Protein AF-A0AAV8WJZ6-F1 (afdb_monomer_lite)

InterPro domains:
  IPR049512 Double jelly roll-like domain [PF21738] (1-74)

Structure (mmCIF, N/CA/C/O backbone):
data_AF-A0AAV8WJZ6-F1
#
_entry.id   AF-A0AAV8WJZ6-F1
#
loop_
_atom_site.group_PDB
_atom_site.id
_atom_site.type_symbol
_atom_site.label_atom_id
_atom_site.label_alt_id
_atom_site.label_comp_id
_atom_site.label_asym_id
_atom_site.label_entity_id
_atom_site.label_seq_id
_atom_site.pdbx_PDB_ins_code
_atom_site.Cartn_x
_atom_site.Cartn_y
_atom_site.Cartn_z
_atom_site.occupancy
_atom_site.B_iso_or_equiv
_atom_site.auth_seq_id
_atom_site.auth_comp_id
_atom_site.auth_asym_id
_atom_site.auth_atom_id
_atom_site.pdbx_PDB_model_num
ATOM 1 N N . MET A 1 1 ? 10.496 -4.803 13.401 1.00 48.41 1 MET A N 1
ATOM 2 C CA . MET A 1 1 ? 9.755 -6.084 13.359 1.00 48.41 1 MET A CA 1
ATOM 3 C C . MET A 1 1 ? 9.437 -6.509 11.921 1.00 48.41 1 MET A C 1
ATOM 5 O O . MET A 1 1 ? 9.823 -7.603 11.544 1.00 48.41 1 MET A O 1
ATOM 9 N N . PHE A 1 2 ? 8.858 -5.640 11.080 1.00 58.09 2 PHE A N 1
ATOM 10 C CA . PHE A 1 2 ? 8.446 -5.995 9.706 1.00 58.09 2 PHE A CA 1
ATOM 11 C C . PHE A 1 2 ? 9.575 -6.233 8.691 1.00 58.09 2 PHE A C 1
ATOM 13 O O . PHE A 1 2 ? 9.456 -7.132 7.867 1.00 58.09 2 PHE A O 1
ATOM 20 N N . ALA A 1 3 ? 10.703 -5.521 8.784 1.00 65.25 3 ALA A N 1
ATOM 21 C CA . ALA A 1 3 ? 11.809 -5.671 7.825 1.00 65.25 3 ALA A CA 1
ATOM 22 C C . ALA A 1 3 ? 12.444 -7.079 7.794 1.00 65.25 3 ALA A C 1
ATOM 24 O O . ALA A 1 3 ? 13.127 -7.423 6.836 1.00 65.25 3 ALA A O 1
ATOM 25 N N . LYS A 1 4 ? 12.227 -7.891 8.840 1.00 74.38 4 LYS A N 1
ATOM 26 C CA . LYS A 1 4 ? 12.727 -9.271 8.947 1.00 74.38 4 LYS A CA 1
ATOM 27 C C . LYS A 1 4 ? 11.621 -10.323 8.858 1.00 74.38 4 LYS A C 1
ATOM 29 O O . LYS A 1 4 ? 11.934 -11.505 8.888 1.00 74.38 4 LYS A O 1
ATOM 34 N N . PHE A 1 5 ? 10.353 -9.915 8.732 1.00 80.75 5 PHE A N 1
ATOM 35 C CA . PHE A 1 5 ? 9.214 -10.837 8.737 1.00 80.75 5 PHE A CA 1
ATOM 36 C C . PHE A 1 5 ? 9.338 -11.889 7.634 1.00 80.75 5 PHE A C 1
ATOM 38 O O . PHE A 1 5 ? 9.191 -13.076 7.897 1.00 80.75 5 PHE A O 1
ATOM 45 N N . ARG A 1 6 ? 9.675 -11.462 6.411 1.00 80.38 6 ARG A N 1
ATOM 46 C CA . ARG A 1 6 ? 9.839 -12.372 5.273 1.00 80.38 6 ARG A CA 1
ATOM 47 C C . ARG A 1 6 ? 10.934 -13.407 5.529 1.00 80.38 6 ARG A C 1
ATOM 49 O O . ARG A 1 6 ? 10.705 -14.587 5.297 1.00 80.38 6 ARG A O 1
ATOM 56 N N . GLN A 1 7 ? 12.077 -12.963 6.049 1.00 85.56 7 GLN A N 1
ATOM 57 C CA . GLN A 1 7 ? 13.182 -13.849 6.400 1.00 85.56 7 GLN A CA 1
ATOM 58 C C . GLN A 1 7 ? 12.785 -14.839 7.500 1.00 85.56 7 GLN A C 1
ATOM 60 O O . GLN A 1 7 ? 13.062 -16.023 7.373 1.00 85.56 7 GLN A O 1
ATOM 65 N N . SER A 1 8 ? 12.121 -14.383 8.565 1.00 87.06 8 SER A N 1
ATOM 66 C CA . SER A 1 8 ? 11.749 -15.254 9.686 1.00 87.06 8 SER A CA 1
ATOM 67 C C . SER A 1 8 ? 10.591 -16.202 9.378 1.00 87.06 8 SER A C 1
ATOM 69 O O . SER A 1 8 ? 10.525 -17.271 9.966 1.00 87.06 8 SER A O 1
ATOM 71 N N . TYR A 1 9 ? 9.651 -15.796 8.520 1.00 88.12 9 TYR A N 1
ATOM 72 C CA . TYR A 1 9 ? 8.432 -16.561 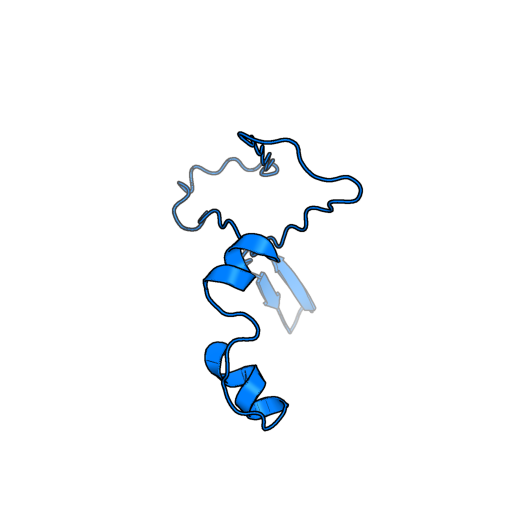8.241 1.00 88.12 9 TYR A CA 1
ATOM 73 C C . TYR A 1 9 ? 8.615 -17.557 7.095 1.00 88.12 9 TYR A C 1
ATOM 75 O O . TYR A 1 9 ? 8.120 -18.673 7.173 1.00 88.12 9 TYR A O 1
ATOM 83 N N . TYR A 1 10 ? 9.324 -17.157 6.036 1.00 86.56 10 TYR A N 1
ATOM 84 C CA . TYR A 1 10 ? 9.566 -18.011 4.870 1.00 86.56 10 TYR A CA 1
ATOM 85 C C . TYR A 1 10 ? 10.950 -18.670 4.881 1.00 86.56 10 TYR A C 1
ATOM 87 O O . TYR A 1 10 ? 11.265 -19.395 3.946 1.00 86.56 10 TYR A O 1
ATOM 95 N N . GLU A 1 11 ? 11.786 -18.387 5.888 1.00 88.44 11 GLU A N 1
ATOM 96 C CA . GLU A 1 11 ? 13.170 -18.887 5.996 1.00 88.44 11 GLU A CA 1
ATOM 97 C C . GLU A 1 11 ? 14.054 -18.521 4.787 1.00 88.44 11 GLU A C 1
ATOM 99 O O . GLU A 1 11 ? 15.045 -19.179 4.476 1.00 88.44 11 GLU A O 1
ATOM 104 N N . LEU A 1 12 ? 13.706 -17.434 4.094 1.00 84.50 12 LEU A N 1
ATOM 105 C CA . LEU A 1 12 ? 14.425 -16.953 2.918 1.00 84.50 12 LEU A CA 1
ATOM 106 C C . LEU A 1 12 ? 15.471 -15.905 3.290 1.00 84.50 12 LEU A C 1
ATOM 108 O O . LEU A 1 12 ? 15.305 -15.141 4.242 1.00 84.50 12 LEU A O 1
ATOM 112 N N . GLN A 1 13 ? 16.525 -15.808 2.481 1.00 83.00 13 GLN A N 1
ATOM 113 C CA . GLN A 1 13 ? 17.463 -14.695 2.587 1.00 83.00 13 GLN A CA 1
ATOM 114 C C . GLN A 1 13 ? 16.747 -13.366 2.335 1.00 83.00 13 GLN A C 1
ATOM 116 O O . GLN A 1 13 ? 15.804 -13.270 1.541 1.00 83.00 13 GLN A O 1
ATOM 121 N N . ASN A 1 14 ? 17.175 -12.333 3.060 1.00 76.94 14 ASN A N 1
ATOM 122 C CA . ASN A 1 14 ? 16.566 -11.015 2.966 1.00 76.94 14 ASN A CA 1
ATOM 123 C C . ASN A 1 14 ? 17.106 -10.273 1.738 1.00 76.94 14 ASN A C 1
ATOM 125 O O . ASN A 1 14 ? 17.965 -9.403 1.854 1.00 76.94 14 ASN A O 1
ATOM 129 N N . GLU A 1 15 ? 16.615 -10.657 0.565 1.00 79.44 15 GLU A N 1
ATOM 130 C CA . GLU A 1 15 ? 16.985 -10.053 -0.713 1.00 79.44 15 GLU A CA 1
ATOM 131 C C . GLU A 1 15 ? 15.810 -9.247 -1.278 1.00 79.44 15 GLU A C 1
ATOM 133 O O . GLU A 1 15 ? 14.662 -9.712 -1.227 1.00 79.44 15 GLU A O 1
ATOM 138 N N . PRO A 1 16 ? 16.046 -8.029 -1.793 1.00 78.69 16 PRO A N 1
ATOM 139 C CA . PRO A 1 16 ? 14.992 -7.233 -2.406 1.00 78.69 16 PRO A CA 1
ATOM 140 C C . PRO A 1 16 ? 14.420 -7.960 -3.631 1.00 78.69 16 PRO A C 1
ATOM 142 O O . PRO A 1 16 ? 15.150 -8.601 -4.378 1.00 78.69 16 PRO A O 1
ATOM 145 N N . ILE A 1 17 ? 13.102 -7.865 -3.831 1.00 82.38 17 ILE A N 1
ATOM 146 C CA . ILE A 1 17 ? 12.414 -8.510 -4.967 1.00 82.38 17 ILE A CA 1
ATOM 147 C C . ILE A 1 17 ? 12.802 -7.848 -6.299 1.00 82.38 17 ILE A C 1
ATOM 149 O O . ILE A 1 17 ? 12.812 -8.511 -7.329 1.00 82.38 17 ILE A O 1
ATOM 153 N N . PHE A 1 18 ? 13.135 -6.556 -6.263 1.00 87.12 18 PHE A N 1
ATOM 154 C CA . PHE A 1 18 ? 13.512 -5.757 -7.423 1.00 87.12 18 PHE A CA 1
ATOM 155 C C . PHE A 1 18 ? 14.822 -5.022 -7.155 1.00 87.12 18 PHE A C 1
ATOM 157 O O . PHE A 1 18 ? 15.059 -4.533 -6.045 1.00 87.12 18 PHE A O 1
ATOM 164 N N . THR A 1 19 ? 15.644 -4.873 -8.187 1.00 89.06 19 THR A N 1
ATOM 165 C CA . THR A 1 19 ? 16.708 -3.867 -8.197 1.00 89.06 19 THR A CA 1
ATOM 166 C C . THR A 1 19 ? 16.110 -2.451 -8.163 1.00 89.06 19 THR A C 1
ATOM 168 O O . THR A 1 19 ? 14.938 -2.259 -8.499 1.00 89.06 19 THR A O 1
ATOM 171 N N . PRO A 1 20 ? 16.887 -1.414 -7.796 1.00 86.81 20 PRO A N 1
ATOM 172 C CA . PRO A 1 20 ? 16.389 -0.037 -7.801 1.00 86.81 20 PRO A CA 1
ATOM 173 C C . PRO A 1 20 ? 15.833 0.435 -9.152 1.00 86.81 20 PRO A C 1
ATOM 175 O O . PRO A 1 20 ? 14.953 1.292 -9.174 1.00 86.81 20 PRO A O 1
ATOM 178 N N . THR A 1 21 ? 16.342 -0.097 -10.266 1.00 89.19 21 THR A N 1
ATOM 179 C CA . THR A 1 21 ? 15.861 0.230 -11.616 1.00 89.19 21 THR A CA 1
ATOM 180 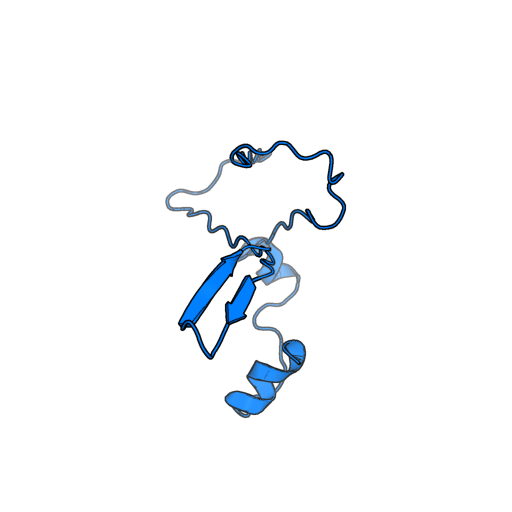C C . THR A 1 21 ? 14.541 -0.479 -11.902 1.00 89.19 21 THR A C 1
ATOM 182 O O . THR A 1 21 ? 13.554 0.177 -12.207 1.00 89.19 21 THR A O 1
ATOM 185 N N . GLU A 1 22 ? 14.482 -1.795 -11.680 1.00 90.69 22 GLU A N 1
ATOM 186 C CA . GLU A 1 22 ? 13.252 -2.579 -11.855 1.00 90.69 22 GLU A CA 1
ATOM 187 C C . GLU A 1 22 ? 12.112 -2.067 -10.975 1.00 90.69 22 GLU A C 1
ATOM 189 O O . GLU A 1 22 ? 10.970 -2.023 -11.412 1.00 90.69 22 GLU A O 1
ATOM 194 N N . PHE A 1 23 ? 12.404 -1.632 -9.747 1.00 87.44 23 PHE A N 1
ATOM 195 C CA . PHE A 1 23 ? 11.387 -1.068 -8.867 1.00 87.44 23 PHE A CA 1
ATOM 196 C C . PHE A 1 23 ? 10.743 0.190 -9.464 1.00 87.44 23 PHE A C 1
ATOM 198 O O . PHE A 1 23 ? 9.524 0.337 -9.398 1.00 87.44 23 PHE A O 1
ATOM 205 N N . LYS A 1 24 ? 11.543 1.079 -10.069 1.00 83.88 24 LYS A N 1
ATOM 206 C CA . LYS A 1 24 ? 11.039 2.305 -10.706 1.00 83.88 24 LYS A CA 1
ATOM 207 C C . LYS A 1 24 ? 10.137 2.002 -11.898 1.00 83.88 24 LYS A C 1
ATOM 209 O O . LYS A 1 24 ? 9.145 2.701 -12.077 1.00 83.88 24 LYS A O 1
ATOM 214 N N . ASP A 1 25 ? 10.465 0.963 -12.658 1.00 83.44 25 ASP A N 1
ATOM 215 C CA . ASP A 1 25 ? 9.757 0.629 -13.894 1.00 83.44 25 ASP A CA 1
ATOM 216 C C . ASP A 1 25 ? 8.520 -0.251 -13.644 1.00 83.44 25 ASP A C 1
ATOM 218 O O . ASP A 1 25 ? 7.491 -0.087 -14.297 1.00 83.44 25 ASP A O 1
ATOM 222 N N . ILE A 1 26 ? 8.602 -1.189 -12.694 1.00 84.25 26 ILE A N 1
ATOM 223 C CA . ILE A 1 26 ? 7.572 -2.213 -12.453 1.00 84.25 26 ILE A CA 1
ATOM 224 C C . ILE A 1 26 ? 6.570 -1.770 -11.386 1.00 84.25 26 ILE A C 1
ATOM 226 O O . ILE A 1 26 ? 5.375 -2.041 -11.507 1.00 84.25 26 ILE A O 1
ATOM 230 N N . ALA A 1 27 ? 7.045 -1.140 -10.311 1.00 84.12 27 ALA A N 1
ATOM 231 C CA . ALA A 1 27 ? 6.229 -0.857 -9.134 1.00 84.12 27 ALA A CA 1
ATOM 232 C C . ALA A 1 27 ? 6.610 0.476 -8.470 1.00 84.12 27 ALA A C 1
ATOM 234 O O . ALA A 1 27 ? 6.964 0.490 -7.286 1.00 84.12 27 ALA A O 1
ATOM 235 N N . PRO A 1 28 ? 6.529 1.608 -9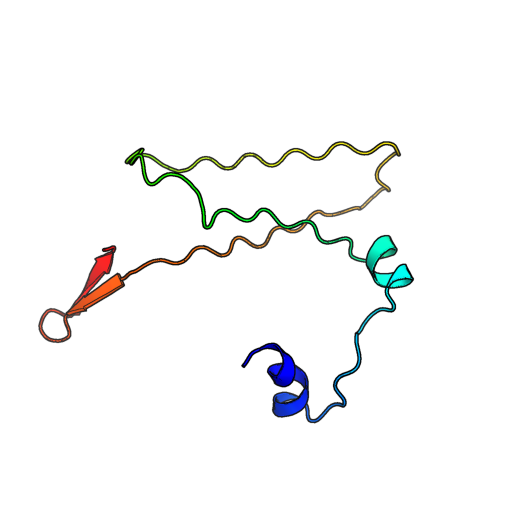.197 1.00 80.75 28 PRO A N 1
ATOM 236 C CA . PRO A 1 28 ? 6.792 2.904 -8.597 1.00 80.75 28 PRO A CA 1
ATOM 237 C C . PRO A 1 28 ? 5.794 3.151 -7.458 1.00 80.75 28 PRO A C 1
ATOM 239 O O . PRO A 1 28 ? 4.579 3.137 -7.656 1.00 80.75 28 PRO A O 1
ATOM 242 N N . LEU A 1 29 ? 6.316 3.367 -6.249 1.00 86.00 29 LEU A N 1
ATOM 243 C CA . LEU A 1 29 ? 5.515 3.652 -5.062 1.00 86.00 29 LEU A CA 1
ATOM 244 C C . LEU A 1 29 ? 5.677 5.115 -4.663 1.00 86.00 29 LEU A C 1
ATOM 246 O O . LEU A 1 29 ? 6.780 5.584 -4.382 1.00 86.00 29 LEU A O 1
ATOM 250 N N . THR A 1 30 ? 4.554 5.819 -4.589 1.00 85.00 30 THR A N 1
ATOM 251 C CA . THR A 1 30 ? 4.463 7.148 -3.984 1.00 85.00 30 THR A CA 1
ATOM 252 C C . THR A 1 30 ? 3.816 7.009 -2.613 1.00 85.00 30 THR A C 1
ATOM 254 O O . THR A 1 30 ? 2.856 6.256 -2.454 1.00 85.00 30 THR A O 1
ATOM 257 N N . TYR A 1 31 ? 4.330 7.732 -1.620 1.00 87.88 31 TYR A N 1
ATOM 258 C CA . TYR A 1 31 ? 3.725 7.797 -0.295 1.00 87.88 31 TYR A CA 1
ATOM 259 C C . TYR A 1 31 ? 3.397 9.246 0.062 1.00 87.88 31 TYR A C 1
ATOM 261 O O . TYR A 1 31 ? 4.118 10.171 -0.309 1.00 87.88 31 TYR A O 1
ATOM 269 N N . ILE A 1 32 ? 2.293 9.424 0.782 1.00 87.12 32 ILE A N 1
ATOM 270 C CA . ILE A 1 32 ? 1.869 10.702 1.348 1.00 87.12 32 ILE A CA 1
ATOM 271 C C . ILE A 1 32 ? 1.894 10.512 2.859 1.00 87.12 32 ILE A C 1
ATOM 273 O O . ILE A 1 32 ? 1.131 9.708 3.394 1.00 87.12 32 ILE A O 1
ATOM 277 N N . ASP A 1 33 ? 2.802 11.209 3.536 1.00 86.25 33 ASP A N 1
ATOM 278 C CA . ASP A 1 33 ? 2.863 11.185 4.993 1.00 86.25 33 ASP A CA 1
ATOM 279 C C . ASP A 1 33 ? 1.832 12.163 5.576 1.00 86.25 33 ASP A C 1
ATOM 281 O O . ASP A 1 33 ? 1.970 13.383 5.464 1.00 86.25 33 ASP A O 1
ATOM 285 N N . CYS A 1 34 ? 0.781 11.610 6.184 1.00 80.25 34 CYS A N 1
ATOM 286 C CA . CYS A 1 34 ? -0.289 12.367 6.834 1.00 80.25 34 CYS A CA 1
ATOM 287 C C . CYS A 1 34 ? -0.102 12.503 8.357 1.00 80.25 34 CYS A C 1
ATOM 289 O O . CYS A 1 34 ? -0.970 13.077 9.010 1.00 80.25 34 CYS A O 1
ATOM 291 N N . SER A 1 35 ? 0.995 11.998 8.938 1.00 79.50 35 SER A N 1
ATOM 292 C CA . SER A 1 35 ? 1.195 11.950 10.400 1.00 79.50 35 SER A CA 1
ATOM 293 C C . SER A 1 35 ? 1.304 13.328 11.065 1.00 79.50 35 SER A C 1
ATOM 295 O O . SER A 1 35 ? 1.029 13.475 12.252 1.00 79.50 35 SER A O 1
ATOM 297 N N . HIS A 1 36 ? 1.666 14.355 10.295 1.00 77.06 36 HIS A N 1
ATOM 298 C CA . HIS A 1 36 ? 1.847 15.728 10.770 1.00 77.06 36 HIS A CA 1
ATOM 299 C C . HIS A 1 36 ? 0.677 16.664 10.419 1.00 77.06 36 HIS A C 1
ATOM 301 O O . HIS A 1 36 ? 0.837 17.889 10.436 1.00 77.06 36 HIS A O 1
ATOM 307 N N . GLN A 1 37 ? -0.500 16.129 10.070 1.00 69.50 37 GLN A N 1
ATOM 308 C CA . GLN A 1 37 ? -1.681 16.966 9.845 1.00 69.50 37 GLN A CA 1
ATOM 309 C C . GLN A 1 37 ? -2.067 17.699 11.134 1.00 69.50 37 GLN A C 1
ATOM 311 O O . GLN A 1 37 ? -2.102 17.116 12.215 1.00 69.50 37 GLN A O 1
ATOM 316 N N . LYS A 1 38 ? -2.356 19.004 11.026 1.00 65.31 38 LYS A N 1
ATOM 317 C CA . LYS A 1 38 ? -2.863 19.776 12.164 1.00 65.31 38 LYS A CA 1
ATOM 318 C C . LYS A 1 38 ? -4.164 19.131 12.631 1.00 65.31 38 LYS A C 1
ATOM 320 O O . LYS A 1 38 ? -5.117 19.071 11.858 1.00 65.31 38 LYS A O 1
ATOM 325 N N . GLU A 1 39 ? -4.225 18.753 13.904 1.00 60.34 39 GLU A N 1
ATOM 326 C CA . GLU A 1 39 ? -5.435 18.286 14.594 1.00 60.34 39 GLU A CA 1
ATOM 327 C C . GLU A 1 39 ? -6.506 19.388 14.720 1.00 60.34 39 GLU A C 1
ATOM 329 O O . GLU A 1 39 ? -7.280 19.399 15.668 1.00 60.34 39 GLU A O 1
ATOM 334 N N . SER A 1 40 ? -6.579 20.368 13.810 1.00 57.56 40 SER A N 1
ATOM 335 C CA . SER A 1 40 ? -7.733 21.259 13.743 1.00 57.56 40 SER A CA 1
ATOM 336 C C . SER A 1 40 ? -8.913 20.426 13.260 1.00 57.56 40 SER A C 1
ATOM 338 O O . SER A 1 40 ? -9.138 20.277 12.061 1.00 57.56 40 SER A O 1
ATOM 340 N N . ILE A 1 41 ? -9.583 19.833 14.244 1.00 55.44 41 ILE A N 1
ATOM 341 C CA . ILE A 1 41 ? -10.709 18.913 14.196 1.00 55.44 41 ILE A CA 1
ATOM 342 C C . ILE A 1 41 ? -11.748 19.436 13.203 1.00 55.44 41 ILE A C 1
ATOM 344 O O . ILE A 1 41 ? -12.650 20.195 13.553 1.00 55.44 41 ILE A O 1
ATOM 348 N N . GLN A 1 42 ? -11.651 19.014 11.946 1.00 56.09 42 GLN A N 1
ATOM 349 C CA . GLN A 1 42 ? -12.848 18.854 11.144 1.00 56.09 42 GLN A CA 1
ATOM 350 C C . GLN A 1 42 ? -13.461 17.547 11.628 1.00 56.09 42 GLN A C 1
ATOM 352 O O . GLN A 1 42 ? -12.969 16.467 11.330 1.00 56.09 42 GLN A O 1
ATOM 357 N N . SER A 1 43 ? -14.532 17.646 12.412 1.00 58.12 43 SER A N 1
ATOM 358 C CA . SER A 1 43 ? -15.317 16.505 12.902 1.00 58.12 43 SER A CA 1
ATOM 359 C C . SER A 1 43 ? -16.075 15.764 11.786 1.00 58.12 43 SER A C 1
ATOM 361 O O . SER A 1 43 ? -16.918 14.912 12.064 1.00 58.12 43 SER A O 1
ATOM 363 N N . GLY A 1 44 ? -15.806 16.110 10.525 1.00 64.38 44 GLY A N 1
ATOM 364 C CA . GLY A 1 44 ? -16.404 15.520 9.339 1.00 64.38 44 GLY A CA 1
ATOM 365 C C . GLY A 1 44 ? -15.505 14.465 8.687 1.00 64.38 44 GLY A C 1
ATOM 366 O O . GLY A 1 44 ? -14.345 14.300 9.063 1.00 64.38 44 GLY A O 1
ATOM 367 N N . PRO A 1 45 ? -16.029 13.742 7.685 1.00 60.50 45 PRO A N 1
ATOM 368 C CA . PRO A 1 45 ? -15.245 12.795 6.904 1.00 60.50 45 PRO A CA 1
ATOM 369 C C . PRO A 1 45 ? -14.028 13.480 6.270 1.00 60.50 45 PRO A C 1
ATOM 371 O O . PRO A 1 45 ? -14.177 14.480 5.568 1.00 60.50 45 PRO A O 1
ATOM 374 N N . ILE A 1 46 ? -12.834 12.917 6.473 1.00 67.00 46 ILE A N 1
ATOM 375 C CA . ILE A 1 46 ? -11.643 13.319 5.721 1.00 67.00 46 ILE A CA 1
ATOM 376 C C . ILE A 1 46 ? -11.821 12.800 4.294 1.00 67.00 46 ILE A C 1
ATOM 378 O O . ILE A 1 46 ? -11.727 11.599 4.038 1.00 67.00 46 ILE A O 1
ATOM 382 N N . VAL A 1 47 ? -12.109 13.703 3.360 1.00 72.00 47 VAL A N 1
ATOM 383 C CA . VAL A 1 47 ? -12.137 13.376 1.933 1.00 72.00 47 VAL A CA 1
ATOM 384 C C . VAL A 1 47 ? -10.714 13.493 1.397 1.00 72.00 47 VAL A C 1
ATOM 386 O O . VAL A 1 47 ? -10.186 14.592 1.251 1.00 72.00 47 VAL A O 1
ATOM 389 N N . MET A 1 48 ? -10.090 12.353 1.103 1.00 76.00 48 MET A N 1
ATOM 390 C CA . MET A 1 48 ? -8.817 12.304 0.387 1.00 76.00 48 MET A CA 1
ATOM 391 C C . MET A 1 48 ? -9.089 12.251 -1.118 1.00 76.00 48 MET A C 1
ATOM 393 O O . MET A 1 48 ? -9.782 11.355 -1.598 1.00 76.00 48 MET A O 1
ATOM 397 N N . ARG A 1 49 ? -8.507 13.190 -1.866 1.00 84.69 49 ARG A N 1
ATOM 398 C CA . ARG A 1 49 ? -8.420 13.138 -3.328 1.00 84.69 49 ARG A CA 1
ATOM 399 C C . ARG A 1 49 ? -6.947 13.083 -3.700 1.00 84.69 49 ARG A C 1
ATOM 401 O O . ARG A 1 49 ? -6.193 13.971 -3.316 1.00 84.69 49 ARG A O 1
ATOM 408 N N . VAL A 1 50 ? -6.553 12.035 -4.416 1.00 85.44 50 VAL A N 1
ATOM 409 C CA . VAL A 1 50 ? -5.194 11.883 -4.942 1.00 85.44 50 VAL A CA 1
ATOM 410 C C . VAL A 1 50 ? -5.264 12.052 -6.450 1.00 85.44 50 VAL A C 1
ATOM 412 O O . VAL A 1 50 ? -6.040 11.364 -7.112 1.00 85.44 50 VAL A O 1
ATOM 415 N N . GLU A 1 51 ? -4.477 12.981 -6.976 1.00 88.50 51 GLU A N 1
ATOM 416 C CA . GLU A 1 51 ? -4.369 13.242 -8.407 1.00 88.50 51 GLU A CA 1
ATOM 417 C C . GLU A 1 51 ? -2.944 12.953 -8.856 1.00 88.50 51 GLU A C 1
ATOM 419 O O . GLU A 1 51 ? -1.987 13.317 -8.174 1.00 88.50 51 GLU A O 1
ATOM 424 N N . PHE A 1 52 ? -2.819 12.284 -9.997 1.00 85.00 52 PHE A N 1
ATOM 425 C CA . PHE A 1 52 ? -1.539 11.988 -10.617 1.00 85.00 52 PHE A CA 1
ATOM 426 C C . PHE A 1 52 ? -1.503 12.642 -11.988 1.00 85.00 52 PHE A C 1
ATOM 428 O O . PHE A 1 52 ? -2.418 12.465 -12.792 1.00 85.00 52 PHE A O 1
ATOM 435 N N . GLU A 1 53 ? -0.422 13.363 -12.246 1.00 89.06 53 GLU A N 1
ATOM 436 C CA . GLU A 1 53 ? -0.064 13.842 -13.570 1.00 89.06 53 GLU A CA 1
ATOM 437 C C . GLU A 1 53 ? 1.195 13.100 -14.019 1.00 89.06 53 GLU A C 1
ATOM 439 O O . GLU A 1 53 ? 2.076 12.793 -13.213 1.00 89.06 53 GLU A O 1
ATOM 444 N N . SER A 1 54 ? 1.260 12.777 -15.306 1.00 86.00 54 SER A N 1
ATOM 445 C CA . SER A 1 54 ? 2.395 12.098 -15.918 1.00 86.00 54 SER A CA 1
ATOM 446 C C . SER A 1 54 ? 2.855 12.908 -17.118 1.00 86.00 54 SER A C 1
ATOM 448 O O . SER A 1 54 ? 2.032 13.373 -17.906 1.00 86.00 54 SER A O 1
ATOM 450 N N . SER A 1 55 ? 4.171 13.047 -17.276 1.00 91.56 55 SER A N 1
ATOM 451 C CA . SER A 1 55 ? 4.772 13.663 -18.462 1.00 91.56 55 SER A CA 1
ATOM 452 C C . SER A 1 55 ? 4.619 12.802 -19.718 1.00 91.56 55 SER A C 1
ATOM 454 O O . SER A 1 55 ? 4.790 13.297 -20.829 1.00 91.56 55 SER A O 1
ATOM 456 N N . GLU A 1 56 ? 4.311 11.516 -19.547 1.00 90.50 56 GLU A N 1
ATOM 457 C CA . GLU A 1 56 ? 4.144 10.543 -20.623 1.00 90.50 56 GLU A CA 1
ATOM 458 C C . GLU A 1 56 ? 2.785 9.840 -20.545 1.00 90.50 56 GLU A C 1
ATOM 460 O O . GLU A 1 56 ? 2.127 9.806 -19.501 1.00 90.50 56 GLU A O 1
ATOM 465 N N . ASN A 1 57 ? 2.369 9.239 -21.659 1.00 91.81 57 ASN A N 1
ATOM 466 C CA . ASN A 1 57 ? 1.122 8.486 -21.720 1.00 91.81 57 ASN A CA 1
ATOM 467 C C . ASN A 1 57 ? 1.200 7.226 -20.851 1.00 91.81 57 ASN A C 1
ATOM 469 O O . ASN A 1 57 ? 2.104 6.407 -21.007 1.00 91.81 57 ASN A O 1
ATOM 473 N N . ILE A 1 58 ? 0.193 7.027 -20.001 1.00 87.62 58 ILE A N 1
ATOM 474 C CA . ILE A 1 58 ? 0.062 5.804 -19.209 1.00 87.62 58 ILE A CA 1
ATOM 475 C C . ILE A 1 58 ? -0.272 4.632 -20.155 1.00 87.62 58 ILE A C 1
ATOM 477 O O . ILE A 1 58 ? -1.203 4.753 -20.962 1.00 87.62 58 ILE A O 1
ATOM 481 N N . PRO A 1 59 ? 0.450 3.497 -20.085 1.00 90.00 59 PRO A N 1
ATOM 482 C CA . PRO A 1 59 ? 0.175 2.334 -20.921 1.00 90.00 59 PRO A CA 1
ATOM 483 C C . PRO A 1 59 ? -1.262 1.808 -20.802 1.00 90.00 59 PRO A C 1
ATOM 485 O O . P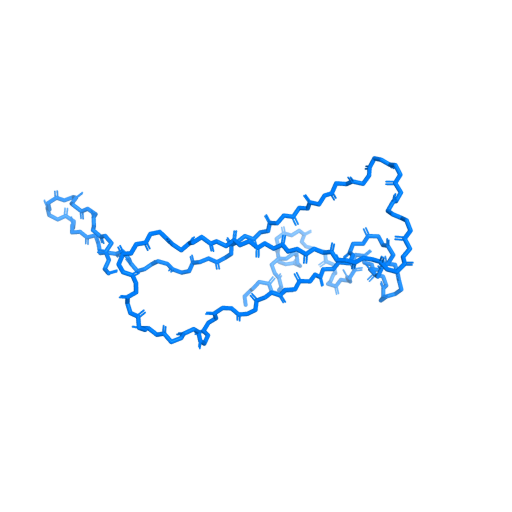RO A 1 59 ? -1.954 1.975 -19.795 1.00 90.00 59 PRO A O 1
ATOM 488 N N . LYS A 1 60 ? -1.723 1.103 -21.842 1.00 93.81 60 LYS A N 1
ATOM 489 C CA . LYS A 1 60 ? -3.006 0.390 -21.768 1.00 93.81 60 LYS A CA 1
ATOM 490 C C . LYS A 1 60 ? -2.939 -0.686 -20.683 1.00 93.81 60 LYS A C 1
ATOM 492 O O . LYS A 1 60 ? -1.923 -1.358 -20.543 1.00 93.81 60 LYS A O 1
ATOM 497 N N . ASN A 1 61 ? -4.059 -0.895 -19.992 1.00 91.50 61 ASN A N 1
ATOM 498 C CA . ASN A 1 61 ? -4.211 -1.874 -18.909 1.00 91.50 61 ASN A CA 1
ATOM 499 C C . ASN A 1 61 ? -3.383 -1.581 -17.640 1.00 91.50 61 ASN A C 1
ATOM 501 O O . ASN A 1 61 ? -3.186 -2.478 -16.822 1.00 91.50 61 ASN A O 1
ATOM 505 N N . THR A 1 62 ? -2.933 -0.342 -17.428 1.00 87.12 62 THR 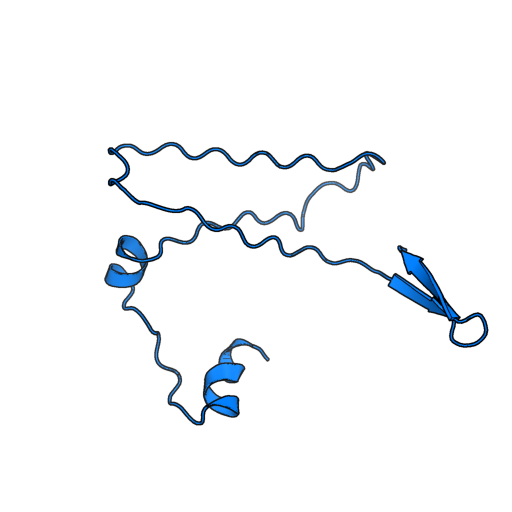A N 1
ATOM 506 C CA . THR A 1 62 ? -2.359 0.072 -16.140 1.00 87.12 62 THR A CA 1
ATOM 507 C C . THR A 1 62 ? -3.447 0.166 -15.070 1.00 87.12 62 THR A C 1
ATOM 509 O O . THR A 1 62 ? -4.505 0.752 -15.293 1.00 87.12 62 THR A O 1
ATOM 512 N N . SER A 1 63 ? -3.179 -0.399 -13.891 1.00 87.94 63 SER A N 1
ATOM 513 C CA . SER A 1 63 ? -4.029 -0.282 -12.702 1.00 87.94 63 SER A CA 1
ATOM 514 C C . SER A 1 63 ? -3.260 0.425 -11.593 1.00 87.94 63 SER A C 1
ATOM 516 O O . SER A 1 63 ? -2.099 0.101 -11.351 1.00 87.94 63 SER A O 1
ATOM 518 N N . ALA A 1 64 ? -3.905 1.369 -10.911 1.00 86.81 64 ALA A N 1
ATOM 519 C CA . ALA A 1 64 ? -3.35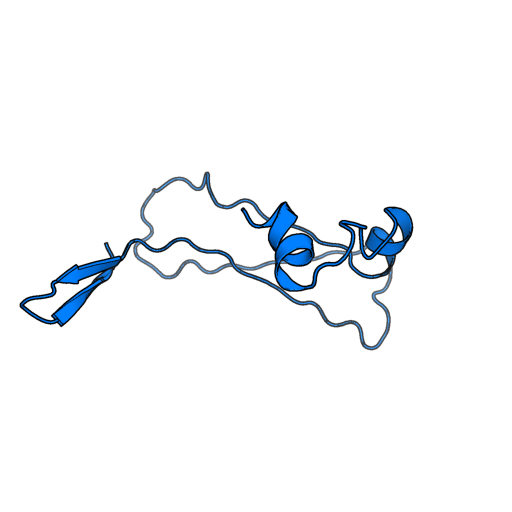0 2.014 -9.728 1.00 86.81 64 ALA A CA 1
ATOM 520 C C . ALA A 1 64 ? -3.906 1.342 -8.467 1.00 86.81 64 ALA A C 1
ATOM 522 O O . ALA A 1 64 ? -5.112 1.119 -8.356 1.00 86.81 64 ALA A O 1
ATOM 523 N N . TYR A 1 65 ? -3.028 1.045 -7.511 1.00 88.06 65 TYR A N 1
ATOM 524 C CA . TYR A 1 65 ? -3.397 0.495 -6.210 1.00 88.06 65 TYR A CA 1
ATOM 525 C C . TYR A 1 65 ? -3.042 1.501 -5.119 1.00 88.06 65 TYR A C 1
ATOM 527 O O . TYR A 1 65 ? -2.001 2.152 -5.181 1.00 88.06 65 TYR A O 1
ATOM 535 N N . CYS A 1 66 ? -3.901 1.621 -4.109 1.00 86.62 66 CYS A N 1
ATOM 536 C CA . CYS A 1 66 ? -3.687 2.504 -2.970 1.00 86.62 66 CYS A CA 1
ATOM 537 C C . CYS A 1 66 ? -3.832 1.708 -1.671 1.00 86.62 66 CYS A C 1
ATOM 539 O O . CYS A 1 66 ? -4.808 0.979 -1.491 1.00 86.62 66 CYS A O 1
ATOM 541 N N . LEU A 1 67 ? -2.862 1.865 -0.769 1.00 87.12 67 LEU A N 1
ATOM 542 C CA . LEU A 1 67 ? -2.928 1.365 0.598 1.00 87.12 67 LEU A CA 1
ATOM 543 C C . LEU A 1 67 ? -3.003 2.563 1.543 1.00 87.12 67 LEU A C 1
ATOM 545 O O . LEU A 1 67 ? -2.068 3.357 1.613 1.00 87.12 67 LEU A O 1
ATOM 549 N N . ILE A 1 68 ? -4.105 2.670 2.282 1.00 85.12 68 ILE A N 1
ATOM 550 C CA . ILE A 1 68 ? -4.283 3.703 3.304 1.00 85.12 68 ILE A CA 1
ATOM 551 C C . ILE A 1 68 ? -3.965 3.081 4.658 1.00 85.12 68 ILE A C 1
ATOM 553 O O . ILE A 1 68 ? -4.659 2.171 5.113 1.00 85.12 68 ILE A O 1
ATOM 557 N N . LEU A 1 69 ? -2.914 3.585 5.298 1.00 85.31 69 LEU A N 1
ATOM 558 C CA . LEU A 1 69 ? -2.581 3.259 6.677 1.00 85.31 69 LEU A CA 1
ATOM 559 C C . LEU A 1 69 ? -3.081 4.398 7.562 1.00 85.31 69 LEU A C 1
ATOM 561 O O . LEU A 1 69 ? -2.631 5.531 7.432 1.00 85.31 69 LEU A O 1
ATOM 565 N N . HIS A 1 70 ? -4.035 4.092 8.434 1.00 79.12 70 HIS A N 1
ATOM 566 C CA . HIS A 1 70 ? -4.586 5.037 9.395 1.00 79.12 70 HIS A CA 1
ATOM 567 C C . HIS A 1 70 ? -4.611 4.370 10.765 1.00 79.12 70 HIS A C 1
ATOM 569 O O . HIS A 1 70 ? -5.164 3.278 10.920 1.00 79.12 70 HIS A O 1
ATOM 575 N N . ASP A 1 71 ? -3.981 5.006 11.744 1.00 77.75 71 ASP A N 1
ATOM 576 C CA . ASP A 1 71 ? -4.045 4.589 13.129 1.00 77.75 71 ASP A CA 1
ATOM 577 C C . ASP A 1 71 ? -5.387 5.011 13.730 1.00 77.75 71 ASP A C 1
ATOM 579 O O . ASP A 1 71 ? -5.859 6.134 13.577 1.00 77.75 71 ASP A O 1
ATOM 583 N N . LYS A 1 72 ? -6.044 4.070 14.407 1.00 73.69 72 LYS A N 1
ATOM 584 C CA . LYS A 1 72 ? -7.234 4.357 15.201 1.00 73.69 72 LYS A CA 1
ATOM 585 C C . LYS A 1 72 ? -7.001 3.881 16.612 1.00 73.69 72 LYS A C 1
ATOM 587 O O . LYS A 1 72 ? -6.694 2.708 16.830 1.00 73.69 72 LYS A O 1
ATOM 592 N N . LEU A 1 73 ? -7.215 4.775 17.565 1.00 80.44 73 LEU A N 1
ATOM 593 C CA . LEU A 1 73 ? -7.251 4.403 18.963 1.00 80.44 73 LEU A CA 1
ATOM 594 C C . LEU A 1 73 ? -8.667 3.933 19.307 1.00 80.44 73 LEU A C 1
ATOM 596 O O . LEU A 1 73 ? -9.657 4.619 19.058 1.00 80.44 73 LEU A O 1
ATOM 600 N N . ILE A 1 74 ? -8.772 2.721 19.841 1.00 87.56 74 ILE A N 1
ATOM 601 C CA . ILE A 1 74 ? -10.048 2.118 20.216 1.00 87.56 74 ILE A CA 1
ATOM 602 C C . ILE A 1 74 ? -9.948 1.678 21.672 1.00 87.56 74 ILE A C 1
ATOM 604 O O . ILE A 1 74 ? -9.012 0.983 22.061 1.00 87.56 74 ILE A O 1
ATOM 608 N N . SER A 1 75 ? -10.934 2.063 22.473 1.00 90.94 75 SER A N 1
ATOM 609 C CA . SER A 1 75 ? -11.126 1.544 23.822 1.00 90.94 75 SER A CA 1
ATOM 610 C C . SER A 1 75 ? -12.071 0.343 23.797 1.00 90.94 75 SER A C 1
ATOM 612 O O . SER A 1 75 ? -13.150 0.388 23.202 1.00 90.94 75 SER A O 1
ATOM 614 N N . TYR A 1 76 ? -11.667 -0.739 24.458 1.00 94.94 76 TYR A N 1
ATOM 615 C CA . TYR A 1 76 ? -12.506 -1.908 24.703 1.00 94.94 76 TYR A CA 1
ATOM 616 C C . TYR A 1 76 ? -12.744 -2.054 26.204 1.00 94.94 76 TYR A C 1
ATOM 618 O O . TYR A 1 76 ? -11.794 -2.072 26.986 1.00 94.94 76 TYR A O 1
ATOM 626 N N . ASN A 1 77 ? -14.008 -2.172 26.607 1.00 93.69 77 ASN A N 1
ATOM 627 C CA . ASN A 1 77 ? -14.387 -2.460 27.985 1.00 93.69 77 ASN A CA 1
ATOM 628 C C . ASN A 1 77 ? -14.771 -3.947 28.113 1.00 93.69 77 ASN A C 1
ATOM 630 O O . ASN A 1 77 ? -15.819 -4.334 27.600 1.00 93.69 77 ASN A O 1
ATOM 634 N N . PRO A 1 78 ? -13.987 -4.785 28.819 1.00 94.12 78 PRO A N 1
ATOM 635 C CA . PRO A 1 78 ? -14.258 -6.222 28.922 1.00 94.12 78 PRO A CA 1
ATOM 636 C C . PRO A 1 78 ? -15.541 -6.573 29.684 1.00 94.12 78 PRO A C 1
ATOM 638 O O . PRO A 1 78 ? -16.163 -7.592 29.392 1.00 94.12 78 PRO A O 1
ATOM 641 N N . LEU A 1 79 ? -15.939 -5.742 30.655 1.00 94.94 79 LEU A N 1
ATOM 642 C CA . LEU A 1 79 ? -17.116 -5.978 31.497 1.00 94.94 79 LEU A CA 1
ATOM 643 C C . LEU A 1 79 ? -18.409 -5.722 30.724 1.00 94.94 79 LEU A C 1
ATOM 645 O O . LEU A 1 79 ? -19.361 -6.490 30.831 1.00 94.94 79 LEU A O 1
ATOM 649 N N . THR A 1 80 ? -18.439 -4.655 29.925 1.00 95.38 80 THR A N 1
ATOM 650 C CA . THR A 1 80 ? -19.618 -4.284 29.130 1.00 95.38 80 THR A CA 1
ATOM 651 C C . THR A 1 80 ? -19.555 -4.794 27.692 1.00 95.38 80 THR A C 1
ATOM 653 O O . THR A 1 80 ? -20.551 -4.720 26.977 1.00 95.38 80 THR A O 1
ATOM 656 N N . LYS A 1 81 ? -18.395 -5.310 27.264 1.00 93.38 81 LYS A N 1
ATOM 657 C CA . LYS A 1 81 ? -18.059 -5.696 25.882 1.00 93.38 81 LYS A CA 1
ATOM 658 C C . LYS A 1 81 ? -18.206 -4.553 24.872 1.00 93.38 81 LYS A C 1
ATOM 660 O O . LYS A 1 81 ? -18.332 -4.789 23.673 1.00 93.38 81 LYS A O 1
ATOM 665 N N . ILE A 1 82 ? -18.198 -3.311 25.348 1.00 95.25 82 ILE A N 1
ATOM 666 C CA . ILE A 1 82 ? -18.355 -2.131 24.503 1.00 95.25 82 ILE A CA 1
ATOM 667 C C . ILE A 1 82 ? -17.011 -1.780 23.862 1.00 95.25 82 ILE A C 1
ATOM 669 O O . ILE A 1 82 ? -15.985 -1.714 24.540 1.00 95.25 82 ILE A O 1
ATOM 673 N N . VAL A 1 83 ? -17.056 -1.495 22.563 1.00 92.19 83 VAL A N 1
ATOM 674 C CA . VAL A 1 83 ? -15.954 -0.960 21.758 1.00 92.19 83 VAL A CA 1
ATOM 675 C C . VAL A 1 83 ? -16.278 0.502 21.432 1.00 92.19 83 VAL A C 1
ATOM 677 O O . VAL A 1 83 ? -17.351 0.778 20.896 1.00 92.19 83 VAL A O 1
ATOM 680 N N . LYS A 1 84 ? -15.389 1.448 21.756 1.00 89.50 84 LYS A N 1
ATOM 681 C CA . LYS A 1 84 ? -15.530 2.873 21.399 1.00 89.50 84 LYS A CA 1
ATOM 682 C C . LYS A 1 84 ? -14.258 3.384 20.742 1.00 89.50 84 LYS A C 1
ATOM 684 O O . LYS A 1 84 ? -13.175 3.169 21.280 1.00 89.50 84 LYS A O 1
ATOM 689 N N . GLN A 1 85 ? -14.397 4.092 19.627 1.00 81.88 85 GLN A N 1
ATOM 690 C CA . GLN A 1 85 ? -13.300 4.878 19.066 1.00 81.88 85 GLN A CA 1
ATOM 691 C C . GLN A 1 85 ? -12.989 6.035 20.032 1.00 81.88 85 GLN A C 1
ATOM 693 O O . GLN A 1 85 ? -13.927 6.658 20.537 1.00 81.88 85 GLN A O 1
ATOM 698 N N . LEU A 1 86 ? -11.707 6.226 20.351 1.00 68.62 86 LEU A N 1
ATOM 699 C CA . LEU A 1 86 ? -11.213 7.334 21.173 1.00 68.62 86 LEU A CA 1
ATOM 700 C C . LEU A 1 86 ? -10.947 8.571 20.311 1.00 68.62 86 LEU A C 1
ATOM 702 O O . LEU A 1 86 ? -10.626 8.390 19.113 1.00 68.62 86 LEU A O 1
#

pLDDT: mean 81.85, std 10.67, range [48.41, 95.38]

Foldseek 3Di:
DPQCCCCVPVVDDSDDPDDPVCCVVPPDDDDDDPVPPPPPDPVDDDDDDDDDDDPDDDDPPDDDDDDDDDDWDWDADPVVRDIDTD

Radius of gyration: 19.75 Å; chains: 1; bounding box: 37×40×53 Å

Organism: NCBI:txid1586634

Sequence (86 aa):
MFAKFRQSYYELQNEPIFTPTEFKDIAPLTYIDCSHQKESIQSGPIVMRVEFESSENIPKNTSAYCLILHDKLISYNPLTKIVKQL

Secondary structure (DSSP, 8-state):
-GGGHHHHHH------SS-HHHHHHH--------TT-------S----------SSPPPTT------------EEEETTTTEEEE-